Protein AF-A0A530H4W0-F1 (afdb_monomer_lite)

pLDDT: mean 96.06, std 3.12, range [77.12, 98.44]

Structure (mmCIF, N/CA/C/O backbone):
data_AF-A0A530H4W0-F1
#
_entry.id   AF-A0A530H4W0-F1
#
loop_
_atom_site.group_PDB
_atom_site.id
_atom_site.type_symbol
_atom_site.label_atom_id
_atom_site.label_alt_id
_atom_site.label_comp_id
_atom_site.label_asym_id
_atom_site.label_entity_id
_atom_site.label_seq_id
_atom_site.pdbx_PDB_ins_code
_atom_site.Cartn_x
_atom_site.Cartn_y
_atom_site.Cartn_z
_atom_site.occupancy
_atom_site.B_iso_or_equiv
_atom_site.auth_seq_id
_atom_site.auth_comp_id
_atom_site.auth_asym_id
_atom_site.auth_atom_id
_atom_site.pdbx_PDB_model_num
ATOM 1 N N . MET A 1 1 ? -11.877 5.622 -0.250 1.00 84.50 1 MET A N 1
ATOM 2 C CA . MET A 1 1 ? -11.423 6.968 -0.676 1.00 84.50 1 MET A CA 1
ATOM 3 C C . MET A 1 1 ? -9.983 6.804 -1.103 1.00 84.50 1 MET A C 1
ATOM 5 O O . MET A 1 1 ? -9.247 6.237 -0.308 1.00 84.50 1 MET A O 1
ATOM 9 N N . SER A 1 2 ? -9.592 7.246 -2.304 1.00 92.44 2 SER A N 1
ATOM 10 C CA . SER A 1 2 ? -8.177 7.179 -2.706 1.00 92.44 2 SER A CA 1
ATOM 11 C C . SER A 1 2 ? -7.355 8.208 -1.922 1.00 92.44 2 SER A C 1
ATOM 13 O O . SER A 1 2 ? -7.750 9.371 -1.795 1.00 92.44 2 SER A O 1
ATOM 15 N N . CYS A 1 3 ? -6.231 7.762 -1.373 1.00 95.50 3 CYS A N 1
ATOM 16 C CA . CYS A 1 3 ? -5.208 8.567 -0.732 1.00 95.50 3 CYS A CA 1
ATOM 17 C C . CYS A 1 3 ? -3.954 8.542 -1.611 1.00 95.50 3 CYS A C 1
ATOM 19 O O . CYS A 1 3 ? -3.361 7.488 -1.824 1.00 95.50 3 CYS A O 1
ATOM 21 N N . ILE A 1 4 ? -3.535 9.718 -2.076 1.00 95.50 4 ILE A N 1
ATOM 22 C CA . ILE A 1 4 ? -2.365 9.912 -2.939 1.00 95.50 4 ILE A CA 1
ATOM 23 C C . ILE A 1 4 ? -1.324 10.782 -2.233 1.00 95.50 4 ILE A C 1
ATOM 25 O O . ILE A 1 4 ? -1.660 11.636 -1.410 1.00 95.50 4 ILE A O 1
ATOM 29 N N . ILE A 1 5 ? -0.054 10.604 -2.587 1.00 94.25 5 ILE A N 1
ATOM 30 C CA . ILE A 1 5 ? 1.056 11.417 -2.082 1.00 94.25 5 ILE A CA 1
ATOM 31 C C . ILE A 1 5 ? 1.622 12.201 -3.262 1.00 94.25 5 ILE A C 1
ATOM 33 O O . ILE A 1 5 ? 2.364 11.641 -4.053 1.00 94.25 5 ILE A O 1
ATOM 37 N N . THR A 1 6 ? 1.277 13.484 -3.392 1.00 94.06 6 THR A N 1
ATOM 38 C CA . THR A 1 6 ? 1.581 14.313 -4.581 1.00 94.06 6 THR A CA 1
ATOM 39 C C . THR A 1 6 ? 2.895 15.095 -4.498 1.00 94.06 6 THR A C 1
ATOM 41 O O . THR A 1 6 ? 3.114 16.020 -5.280 1.00 94.06 6 THR A O 1
ATOM 44 N N . CYS A 1 7 ? 3.758 14.799 -3.526 1.00 92.75 7 CYS A N 1
ATOM 45 C CA . CYS A 1 7 ? 5.103 15.373 -3.481 1.00 92.75 7 CYS A CA 1
ATOM 46 C C . CYS A 1 7 ? 6.063 14.594 -4.403 1.00 92.75 7 CYS A C 1
ATOM 48 O O . CYS A 1 7 ? 5.750 13.477 -4.801 1.00 92.75 7 CYS A O 1
ATOM 50 N N . PRO A 1 8 ? 7.228 15.156 -4.760 1.00 93.06 8 PRO A N 1
ATOM 51 C CA . PRO A 1 8 ? 8.344 14.392 -5.304 1.00 93.06 8 PRO A CA 1
ATOM 52 C C . PRO A 1 8 ? 8.738 13.213 -4.405 1.00 93.06 8 PRO A C 1
ATOM 54 O O . PRO A 1 8 ? 8.655 13.293 -3.174 1.00 93.06 8 PRO A O 1
ATOM 57 N N . GLU A 1 9 ? 9.232 12.142 -5.025 1.00 88.38 9 GLU A N 1
ATOM 58 C CA . GLU A 1 9 ? 9.842 11.013 -4.323 1.00 88.38 9 GLU A CA 1
ATOM 59 C C . GLU A 1 9 ? 10.931 11.494 -3.349 1.00 88.38 9 GLU A C 1
ATOM 61 O O . GLU A 1 9 ? 11.688 12.422 -3.636 1.00 88.38 9 GLU A O 1
ATOM 66 N N . SER A 1 10 ? 11.010 10.861 -2.175 1.00 89.19 10 SER A N 1
ATOM 67 C CA . SER A 1 10 ? 11.979 11.176 -1.112 1.00 89.19 10 SER A CA 1
ATOM 68 C C . SER A 1 10 ? 11.861 12.565 -0.462 1.00 89.19 10 SER A C 1
ATOM 70 O O . SER A 1 10 ? 12.660 12.878 0.419 1.00 89.19 10 SER A O 1
ATOM 72 N N . GLN A 1 11 ? 10.866 13.395 -0.812 1.00 95.19 11 GLN A N 1
ATOM 73 C CA . GLN A 1 11 ? 10.643 14.669 -0.107 1.00 95.19 11 GLN A CA 1
ATOM 74 C C . GLN A 1 11 ? 10.150 14.465 1.339 1.00 95.19 11 GLN A C 1
ATOM 76 O O . GLN A 1 11 ? 10.382 15.310 2.203 1.00 95.19 11 GLN A O 1
ATOM 81 N N . VAL A 1 12 ? 9.448 13.362 1.599 1.00 94.75 12 VAL A N 1
ATOM 82 C CA . VAL A 1 12 ? 8.872 13.007 2.903 1.00 94.75 12 VAL A CA 1
ATOM 83 C C . VAL A 1 12 ? 9.424 11.644 3.311 1.00 94.75 12 VAL A C 1
ATOM 85 O O . VAL A 1 12 ? 9.539 10.753 2.469 1.00 94.75 12 VAL A O 1
ATOM 88 N N . SER A 1 13 ? 9.795 11.474 4.582 1.00 96.19 13 SER A N 1
ATOM 89 C CA . SER A 1 13 ? 10.322 10.192 5.056 1.00 96.19 13 SER A CA 1
ATOM 90 C C . SER A 1 13 ? 9.227 9.125 5.111 1.00 96.19 13 SER A C 1
ATOM 92 O O . SER A 1 13 ? 8.046 9.430 5.281 1.00 96.19 13 SER A O 1
ATOM 94 N N . ILE A 1 14 ? 9.615 7.850 5.032 1.00 95.62 14 ILE A N 1
ATOM 95 C CA . ILE A 1 14 ? 8.662 6.737 5.141 1.00 95.62 14 ILE A CA 1
ATOM 96 C C . ILE A 1 14 ? 7.870 6.777 6.456 1.00 95.62 14 ILE A C 1
ATOM 98 O O . ILE A 1 14 ? 6.665 6.544 6.446 1.00 95.62 14 ILE A O 1
ATOM 102 N N . ASP A 1 15 ? 8.509 7.153 7.566 1.00 97.75 15 ASP A N 1
ATOM 103 C CA . ASP A 1 15 ? 7.851 7.252 8.873 1.00 97.75 15 ASP A CA 1
ATOM 104 C C . ASP A 1 15 ? 6.791 8.361 8.885 1.00 97.75 15 ASP A C 1
ATOM 106 O O . ASP A 1 15 ? 5.694 8.173 9.409 1.00 97.75 15 ASP A O 1
ATOM 110 N N . GLN A 1 16 ? 7.077 9.496 8.238 1.00 97.31 16 GLN A N 1
ATOM 111 C CA . GLN A 1 16 ? 6.111 10.583 8.076 1.00 97.31 16 GLN A CA 1
ATOM 112 C C . GLN A 1 16 ? 4.933 10.174 7.181 1.00 97.31 16 GLN A C 1
ATOM 114 O O . GLN A 1 16 ? 3.799 10.573 7.452 1.00 97.31 16 GLN A O 1
ATOM 119 N N . LEU A 1 17 ? 5.175 9.374 6.136 1.00 97.12 17 LEU A N 1
ATOM 120 C CA . LEU A 1 17 ? 4.110 8.824 5.292 1.00 97.12 17 LEU A CA 1
ATOM 121 C C . LEU A 1 17 ? 3.222 7.852 6.076 1.00 97.12 17 LEU A C 1
ATOM 123 O O . LEU A 1 17 ? 1.999 7.964 6.005 1.00 97.12 17 LEU A O 1
ATOM 127 N N . ILE A 1 18 ? 3.821 6.957 6.867 1.00 98.31 18 ILE A N 1
ATOM 128 C CA . ILE A 1 18 ? 3.104 6.018 7.742 1.00 98.31 18 ILE A CA 1
ATOM 129 C C . ILE A 1 18 ? 2.237 6.778 8.749 1.00 98.31 18 ILE A C 1
ATOM 131 O O . ILE A 1 18 ? 1.034 6.535 8.831 1.00 98.31 18 ILE A O 1
ATOM 135 N N . GLU A 1 19 ? 2.817 7.734 9.480 1.00 98.31 19 GLU A N 1
ATOM 136 C CA . GLU A 1 19 ? 2.088 8.535 10.469 1.00 98.31 19 GLU A CA 1
ATOM 137 C C . GLU A 1 19 ? 0.971 9.358 9.807 1.00 98.31 19 GLU A C 1
ATOM 139 O O . GLU A 1 19 ? -0.157 9.423 10.303 1.00 98.31 19 GLU A O 1
ATOM 144 N N . GLY A 1 20 ? 1.258 9.984 8.663 1.00 97.44 20 GLY A N 1
ATOM 145 C CA . GLY A 1 20 ? 0.287 10.759 7.895 1.00 97.44 20 GLY A CA 1
ATOM 146 C C . GLY A 1 20 ? -0.897 9.915 7.422 1.00 97.44 20 GLY A C 1
ATOM 147 O O . GLY A 1 20 ? -2.051 10.324 7.590 1.00 97.44 20 GLY A O 1
ATOM 148 N N . PHE A 1 21 ? -0.621 8.728 6.883 1.00 98.00 21 PHE A N 1
ATOM 149 C CA . PHE A 1 21 ? -1.645 7.796 6.426 1.00 98.00 21 PHE A CA 1
ATOM 150 C C . PHE A 1 21 ? -2.481 7.255 7.591 1.00 98.00 21 PHE A C 1
ATOM 152 O O . PHE A 1 21 ? -3.710 7.311 7.527 1.00 98.00 21 PHE A O 1
ATOM 159 N N . ALA A 1 22 ? -1.847 6.849 8.697 1.00 98.38 22 ALA A N 1
ATOM 160 C CA . ALA A 1 22 ? -2.543 6.395 9.901 1.00 98.38 22 ALA A CA 1
ATOM 161 C C . ALA A 1 22 ? -3.498 7.472 10.445 1.00 98.38 22 ALA A C 1
ATOM 163 O O . ALA A 1 22 ? -4.683 7.210 10.638 1.00 98.38 22 ALA A O 1
ATOM 164 N N . ARG A 1 23 ? -3.034 8.725 10.573 1.00 98.19 23 ARG A N 1
ATOM 165 C CA . ARG A 1 23 ? -3.886 9.850 11.011 1.00 98.19 23 ARG A CA 1
ATOM 166 C C . ARG A 1 23 ? -5.033 10.159 10.053 1.00 98.19 23 ARG A C 1
ATOM 168 O O . ARG A 1 23 ? -6.041 10.728 10.476 1.00 98.19 23 ARG A O 1
ATOM 175 N N . THR A 1 24 ? -4.868 9.865 8.767 1.00 97.69 24 THR A N 1
ATOM 176 C CA . THR A 1 24 ? -5.929 10.023 7.764 1.00 97.69 24 THR A CA 1
ATOM 177 C C . THR A 1 24 ? -6.982 8.932 7.940 1.00 97.69 24 THR A C 1
ATOM 179 O O . THR A 1 24 ? -8.168 9.246 8.033 1.00 97.69 24 THR A O 1
ATOM 182 N N . CYS A 1 25 ? -6.547 7.679 8.096 1.00 98.31 25 CYS A N 1
ATOM 183 C CA . CYS A 1 25 ? -7.416 6.539 8.378 1.00 98.31 25 CYS A CA 1
ATOM 184 C C . CYS A 1 25 ? -8.204 6.729 9.682 1.00 98.31 25 CYS A C 1
ATOM 186 O O . CYS A 1 25 ? -9.415 6.524 9.683 1.00 98.31 25 CYS A O 1
ATOM 188 N N . ASP A 1 26 ? -7.559 7.197 10.756 1.00 98.25 26 ASP A N 1
ATOM 189 C CA . ASP A 1 26 ? -8.197 7.434 12.061 1.00 98.25 26 ASP A CA 1
ATOM 190 C C . ASP A 1 26 ? -9.321 8.480 11.968 1.00 98.25 26 ASP A C 1
ATOM 192 O O . ASP A 1 26 ? -10.403 8.313 12.532 1.00 98.25 26 ASP A O 1
ATOM 196 N N . ARG A 1 27 ? -9.101 9.554 11.197 1.00 97.69 27 ARG A N 1
ATOM 197 C CA . ARG A 1 27 ? -10.130 10.571 10.929 1.00 97.69 27 ARG A CA 1
ATOM 198 C C . ARG A 1 27 ? -11.282 10.013 10.098 1.00 97.69 27 ARG A C 1
ATOM 200 O O . ARG A 1 27 ? -12.440 10.296 10.396 1.00 97.69 27 ARG A O 1
ATOM 207 N N . ALA A 1 28 ? -10.969 9.231 9.068 1.00 98.00 28 ALA A N 1
ATOM 208 C CA . ALA A 1 28 ? -11.959 8.609 8.197 1.00 98.00 28 ALA A CA 1
ATOM 209 C C . ALA A 1 28 ? -12.804 7.555 8.932 1.00 98.00 28 ALA A C 1
ATOM 211 O O . ALA A 1 28 ? -14.007 7.456 8.687 1.00 98.00 28 ALA A O 1
ATOM 212 N N . ALA A 1 29 ? -12.214 6.824 9.880 1.00 97.31 29 ALA A N 1
ATOM 213 C CA . ALA A 1 29 ? -12.908 5.822 10.684 1.00 97.31 29 ALA A CA 1
ATOM 214 C C . ALA A 1 29 ? -14.065 6.432 11.491 1.00 97.31 29 ALA A C 1
ATOM 216 O O . ALA A 1 29 ? -15.145 5.848 11.546 1.00 97.31 29 ALA A O 1
ATOM 217 N N . GLY A 1 30 ? -13.893 7.651 12.023 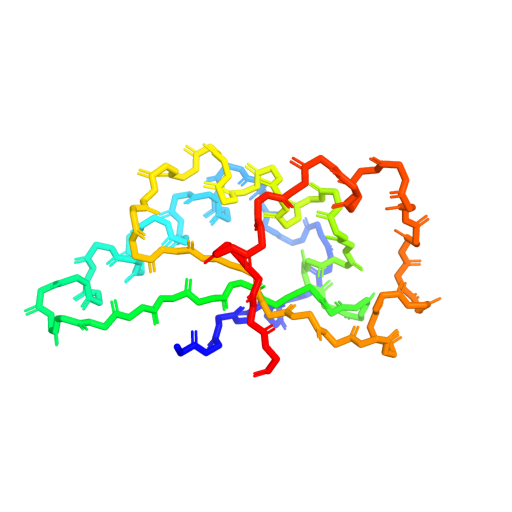1.00 94.94 30 GLY A N 1
ATOM 218 C CA . GLY A 1 30 ? -14.963 8.394 12.705 1.00 94.94 30 GLY A CA 1
ATOM 219 C C . GLY A 1 30 ? -16.175 8.723 11.819 1.00 94.94 30 GLY A C 1
ATOM 220 O O . GLY A 1 30 ? -17.242 9.044 12.335 1.00 94.94 30 GLY A O 1
ATOM 221 N N . LEU A 1 31 ? -16.023 8.615 10.496 1.00 96.62 31 LEU A N 1
ATOM 222 C CA . LEU A 1 31 ? -17.074 8.807 9.493 1.00 96.62 31 LEU A CA 1
ATOM 223 C C . LEU A 1 31 ? -17.541 7.485 8.855 1.00 96.62 31 LEU A C 1
ATOM 225 O O . LEU A 1 31 ? -18.373 7.504 7.950 1.00 96.62 31 LEU A O 1
ATOM 229 N N . GLY A 1 32 ? -17.003 6.340 9.291 1.00 96.56 32 GLY A N 1
ATOM 230 C CA . GLY A 1 32 ? -17.255 5.038 8.667 1.00 96.56 32 GLY A CA 1
ATOM 231 C C . GLY A 1 32 ? -16.638 4.898 7.271 1.00 96.56 32 GLY A C 1
ATOM 232 O O . GLY A 1 32 ? -17.136 4.131 6.450 1.00 96.56 32 GLY A O 1
ATOM 233 N N . TRP A 1 33 ? -15.590 5.669 6.963 1.00 97.25 33 TRP A N 1
ATOM 234 C CA . TRP A 1 33 ? -14.949 5.680 5.648 1.00 97.25 33 TRP A CA 1
ATOM 235 C C . TRP A 1 33 ? -13.678 4.832 5.611 1.00 97.25 33 TRP A C 1
ATOM 237 O O . TRP A 1 33 ? -12.925 4.754 6.582 1.00 97.25 33 TRP A O 1
ATOM 247 N N . ARG A 1 34 ? -13.425 4.244 4.436 1.00 96.25 34 ARG A N 1
ATOM 248 C CA . ARG A 1 34 ? -12.188 3.529 4.088 1.00 96.25 34 ARG A CA 1
ATOM 249 C C . ARG A 1 34 ? -11.196 4.426 3.346 1.00 96.25 34 ARG A C 1
ATOM 251 O O . ARG A 1 34 ? -11.613 5.247 2.518 1.00 96.25 34 ARG A O 1
ATOM 258 N N . CYS A 1 35 ? -9.910 4.223 3.596 1.00 97.88 35 CYS A N 1
ATOM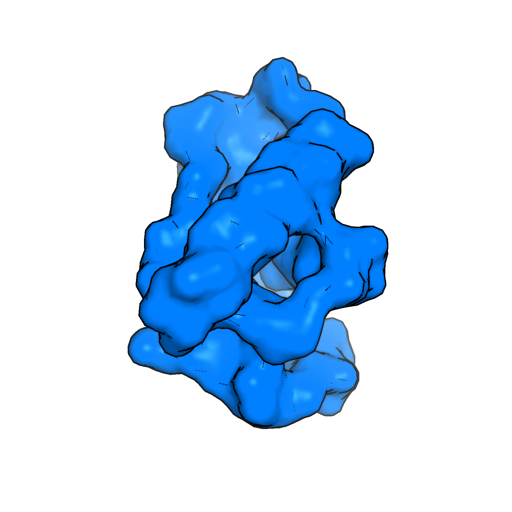 259 C CA . CYS A 1 35 ? -8.791 4.937 2.989 1.00 97.88 35 CYS A CA 1
ATOM 260 C C . CYS A 1 35 ? -7.887 3.962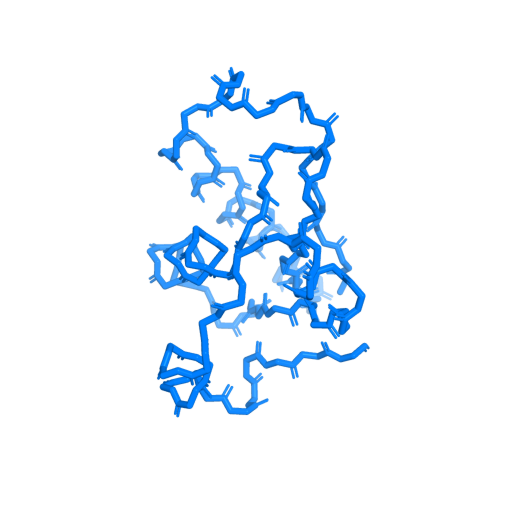 2.238 1.00 97.88 35 CYS A C 1
ATOM 262 O O . CYS A 1 35 ? -7.236 3.118 2.843 1.00 97.88 35 CYS A O 1
ATOM 264 N N . ASP A 1 36 ? -7.808 4.110 0.925 1.00 97.88 36 ASP A N 1
ATOM 265 C CA . ASP A 1 36 ? -7.037 3.213 0.073 1.00 97.88 36 ASP A CA 1
ATOM 266 C C . ASP A 1 36 ? -5.847 3.974 -0.483 1.00 97.88 36 ASP A C 1
ATOM 268 O O . ASP A 1 36 ?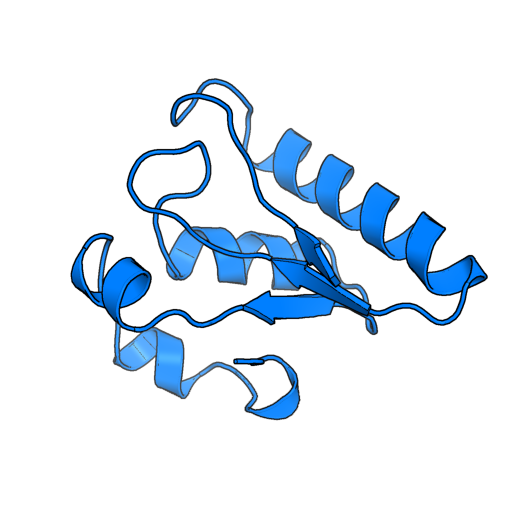 -6.014 5.019 -1.107 1.00 97.88 36 ASP A O 1
ATOM 272 N N . LEU A 1 37 ? -4.646 3.487 -0.204 1.00 97.75 37 LEU A N 1
ATOM 273 C CA . LEU A 1 37 ? -3.409 4.119 -0.623 1.00 97.75 37 LEU A CA 1
ATOM 274 C C . LEU A 1 37 ? -3.109 3.751 -2.075 1.00 97.75 37 LEU A C 1
ATOM 276 O O . LEU A 1 37 ? -3.053 2.574 -2.430 1.00 97.75 37 LEU A O 1
ATOM 280 N N . GLU A 1 38 ? -2.898 4.761 -2.907 1.00 97.31 38 GLU A N 1
ATOM 281 C CA . GLU A 1 38 ? -2.587 4.593 -4.321 1.00 97.31 38 GLU A CA 1
ATOM 282 C C . GLU A 1 38 ? -1.108 4.907 -4.570 1.00 97.31 38 GLU A C 1
ATOM 284 O O . GLU A 1 38 ? -0.628 6.002 -4.258 1.00 97.31 38 GLU A O 1
ATOM 289 N N . PHE A 1 39 ? -0.375 3.938 -5.122 1.00 96.38 39 PHE A N 1
ATOM 290 C CA . PHE A 1 39 ? 1.007 4.135 -5.554 1.00 96.38 39 PHE A CA 1
ATOM 291 C C . PHE A 1 39 ? 1.032 4.630 -6.998 1.00 96.38 39 PHE A C 1
ATOM 293 O O . PHE A 1 39 ? 0.416 4.042 -7.884 1.00 96.38 39 PHE A O 1
ATOM 300 N N . ILE A 1 40 ? 1.741 5.732 -7.226 1.00 96.31 40 ILE A N 1
ATOM 301 C CA . ILE A 1 40 ? 1.769 6.469 -8.484 1.00 96.31 40 ILE A CA 1
ATOM 302 C C . ILE A 1 40 ? 3.239 6.767 -8.823 1.00 96.31 40 ILE A C 1
ATOM 304 O O . ILE A 1 40 ? 3.869 7.565 -8.124 1.00 96.31 40 ILE A O 1
ATOM 308 N N . PRO A 1 41 ? 3.800 6.173 -9.897 1.00 93.81 41 PRO A N 1
ATOM 309 C CA . PRO A 1 41 ? 5.245 6.148 -10.177 1.00 93.81 41 PRO A CA 1
ATOM 310 C C . PRO A 1 41 ? 5.953 7.503 -10.291 1.00 93.81 41 PRO A C 1
ATOM 312 O O . PRO A 1 41 ? 7.175 7.561 -10.234 1.00 93.81 41 PRO A O 1
ATOM 315 N N . PHE A 1 42 ? 5.210 8.588 -10.505 1.00 90.38 42 PHE A N 1
ATOM 316 C CA . PHE A 1 42 ? 5.750 9.939 -10.710 1.00 90.38 42 PHE A CA 1
ATOM 317 C C . PHE A 1 42 ? 5.633 10.841 -9.479 1.00 90.38 42 PHE A C 1
ATOM 319 O O . PHE A 1 42 ? 6.073 11.991 -9.536 1.00 90.38 42 PHE A O 1
ATOM 326 N N . TRP A 1 43 ? 5.036 10.359 -8.387 1.00 92.94 43 TRP A N 1
ATOM 327 C CA . TRP A 1 43 ? 4.897 11.125 -7.150 1.00 92.94 43 TRP A CA 1
ATOM 328 C C . TRP A 1 43 ? 5.630 10.458 -5.977 1.00 92.94 43 TRP A C 1
ATOM 330 O O . TRP A 1 43 ? 6.586 9.712 -6.168 1.00 92.94 43 TRP A O 1
ATOM 340 N N . GLY A 1 44 ? 5.226 10.769 -4.744 1.00 92.81 44 GLY A N 1
ATOM 341 C CA . GLY A 1 44 ? 5.996 10.469 -3.539 1.00 92.81 44 GLY A CA 1
ATOM 342 C C . GLY A 1 44 ? 5.927 9.012 -3.095 1.00 92.81 44 GLY A C 1
ATOM 343 O O . GLY A 1 44 ? 6.618 8.636 -2.151 1.00 92.81 44 GLY A O 1
ATOM 344 N N . LEU A 1 45 ? 5.096 8.205 -3.756 1.00 95.19 45 LEU A N 1
ATOM 345 C CA . LEU A 1 45 ? 4.912 6.786 -3.489 1.00 95.19 45 LEU A CA 1
ATOM 346 C C . LEU A 1 45 ? 4.893 6.015 -4.816 1.00 95.19 45 LEU A C 1
ATOM 348 O O . LEU A 1 45 ? 3.825 5.872 -5.407 1.00 95.19 45 LEU A O 1
ATOM 352 N N . PRO A 1 46 ? 6.049 5.548 -5.310 1.00 94.44 46 PRO A N 1
ATOM 353 C CA . PRO A 1 46 ? 6.158 5.095 -6.694 1.00 94.44 46 PRO A CA 1
ATOM 354 C C . PRO A 1 46 ? 5.802 3.621 -6.932 1.00 94.44 46 PRO A C 1
ATOM 356 O O . PRO A 1 46 ? 5.627 3.223 -8.084 1.00 94.44 46 PRO A O 1
ATOM 359 N N . ASP A 1 47 ? 5.734 2.789 -5.888 1.00 96.12 47 ASP A N 1
ATOM 360 C CA . ASP A 1 47 ? 5.658 1.335 -6.045 1.00 96.12 47 ASP A CA 1
ATOM 361 C C . ASP A 1 47 ? 4.808 0.603 -4.992 1.00 96.12 47 ASP A C 1
ATOM 363 O O . ASP A 1 47 ? 4.481 1.123 -3.920 1.00 96.12 47 ASP A O 1
ATOM 367 N N . LEU A 1 48 ? 4.451 -0.638 -5.348 1.00 97.69 48 LEU A N 1
ATOM 368 C CA . LEU A 1 48 ? 3.645 -1.553 -4.542 1.00 97.69 48 LEU A CA 1
ATOM 369 C C . LEU A 1 48 ? 4.333 -1.910 -3.217 1.00 97.69 48 LEU A C 1
ATOM 371 O O . LEU A 1 48 ? 3.667 -1.978 -2.186 1.00 97.69 48 LEU A O 1
ATOM 375 N N . GLU A 1 49 ? 5.651 -2.127 -3.237 1.00 97.56 49 GLU A N 1
ATOM 376 C CA . GLU A 1 49 ? 6.432 -2.502 -2.052 1.00 97.56 49 GLU A CA 1
ATOM 377 C C . GLU A 1 49 ? 6.304 -1.450 -0.951 1.00 97.56 49 GLU A C 1
ATOM 379 O O . GLU A 1 49 ? 5.935 -1.760 0.188 1.00 97.56 49 GLU A O 1
ATOM 384 N N . THR A 1 50 ? 6.543 -0.187 -1.302 1.00 96.50 50 THR A N 1
ATOM 385 C CA . THR A 1 50 ? 6.469 0.919 -0.351 1.00 96.50 50 THR A CA 1
ATOM 386 C C . THR A 1 50 ? 5.035 1.128 0.133 1.00 96.50 50 THR A C 1
ATOM 388 O O . THR A 1 50 ? 4.816 1.314 1.331 1.00 96.50 50 THR A O 1
ATOM 391 N N . ALA A 1 51 ? 4.044 1.041 -0.760 1.00 97.56 51 ALA A N 1
ATOM 392 C CA . ALA A 1 51 ? 2.636 1.200 -0.396 1.00 97.56 51 ALA A CA 1
ATOM 393 C C . ALA A 1 51 ? 2.171 0.114 0.579 1.00 97.56 51 ALA A C 1
ATOM 395 O O . ALA A 1 51 ? 1.543 0.405 1.600 1.00 97.56 51 ALA A O 1
ATOM 396 N N . TRP A 1 52 ? 2.537 -1.138 0.305 1.00 98.00 52 TRP A N 1
ATOM 397 C CA . TRP A 1 52 ? 2.182 -2.260 1.159 1.00 98.00 52 TRP A CA 1
ATOM 398 C C . TRP A 1 52 ? 2.870 -2.190 2.520 1.00 98.00 52 TRP A C 1
ATOM 400 O O . TRP A 1 52 ? 2.239 -2.451 3.547 1.00 98.00 52 TRP A O 1
ATOM 410 N N . LYS A 1 53 ? 4.136 -1.755 2.559 1.00 98.06 53 LYS A N 1
ATOM 411 C CA . LYS A 1 53 ? 4.834 -1.461 3.814 1.00 98.06 53 LYS A CA 1
ATOM 412 C C . LYS A 1 53 ? 4.087 -0.404 4.631 1.00 98.06 53 LYS A C 1
ATOM 414 O O . LYS A 1 53 ? 3.888 -0.611 5.825 1.00 98.06 53 LYS A O 1
ATOM 419 N N . ILE A 1 54 ? 3.642 0.688 4.004 1.00 98.19 54 ILE A N 1
ATOM 420 C CA . ILE A 1 54 ? 2.896 1.752 4.691 1.00 98.19 54 ILE A CA 1
ATOM 421 C C . ILE A 1 54 ? 1.605 1.206 5.301 1.00 98.19 54 ILE A C 1
ATOM 423 O O . ILE A 1 54 ? 1.373 1.418 6.486 1.00 98.19 54 ILE A O 1
ATOM 427 N N . ILE A 1 55 ? 0.794 0.479 4.529 1.00 97.81 55 ILE A N 1
ATOM 428 C CA . ILE A 1 55 ? -0.484 -0.072 5.007 1.00 97.81 55 ILE A CA 1
ATOM 429 C C . ILE A 1 55 ? -0.262 -1.042 6.169 1.00 97.81 55 ILE A C 1
ATOM 431 O O . ILE A 1 55 ? -0.917 -0.921 7.204 1.00 97.81 55 ILE A O 1
ATOM 435 N N . LYS A 1 56 ? 0.693 -1.970 6.030 1.00 98.12 56 LYS A N 1
ATOM 436 C CA . LYS A 1 56 ? 1.008 -2.943 7.082 1.00 98.12 56 LYS A CA 1
ATOM 437 C C . LYS A 1 56 ? 1.502 -2.291 8.367 1.00 98.12 56 LYS A C 1
ATOM 439 O O . LYS A 1 56 ? 1.153 -2.761 9.441 1.00 98.12 56 LYS A O 1
ATOM 444 N N . THR A 1 57 ? 2.336 -1.257 8.271 1.00 98.44 57 THR A N 1
ATOM 445 C CA . THR A 1 57 ? 2.885 -0.590 9.458 1.00 98.44 57 THR A CA 1
ATOM 446 C C . THR A 1 57 ? 1.896 0.400 10.072 1.00 98.44 57 THR A C 1
ATOM 448 O O . THR A 1 57 ? 1.879 0.555 11.289 1.00 98.44 57 THR A O 1
ATOM 451 N N . ALA A 1 58 ? 1.070 1.064 9.259 1.00 98.12 58 ALA A N 1
ATOM 452 C CA . ALA A 1 58 ? 0.011 1.941 9.751 1.00 98.12 58 ALA A CA 1
ATOM 453 C C . ALA A 1 58 ? -1.058 1.159 10.524 1.00 98.12 58 ALA A C 1
ATOM 455 O O . ALA A 1 58 ? -1.629 1.714 11.458 1.00 98.12 58 ALA A O 1
ATOM 456 N N . ASP A 1 59 ? -1.293 -0.105 10.152 1.00 97.81 59 ASP A N 1
ATOM 457 C CA . ASP A 1 59 ? -2.126 -1.071 10.876 1.00 97.81 59 ASP A CA 1
ATOM 458 C C . ASP A 1 59 ? -3.514 -0.508 11.217 1.00 97.81 59 ASP A C 1
ATOM 460 O O . ASP A 1 59 ? -3.866 -0.258 12.373 1.00 97.81 59 ASP A O 1
ATOM 464 N N . ARG A 1 60 ? -4.282 -0.199 10.165 1.00 97.88 60 ARG A N 1
ATOM 465 C CA . ARG A 1 60 ? -5.666 0.281 10.267 1.00 97.88 60 ARG A CA 1
ATOM 466 C C . ARG A 1 60 ? -6.602 -0.608 9.470 1.00 97.88 60 ARG A C 1
ATOM 468 O O . ARG A 1 60 ? -6.362 -0.886 8.292 1.00 97.88 60 ARG A O 1
ATOM 475 N N . ASP A 1 61 ? -7.692 -1.030 10.100 1.00 96.81 61 ASP A N 1
ATOM 476 C CA . ASP A 1 61 ? -8.660 -1.953 9.496 1.00 96.81 61 ASP A CA 1
ATOM 477 C C . ASP A 1 61 ? -9.412 -1.326 8.320 1.00 96.81 61 ASP A C 1
ATOM 479 O O . ASP A 1 61 ? -9.750 -2.008 7.359 1.00 96.81 61 ASP A O 1
ATOM 483 N N . ASN A 1 62 ? -9.612 -0.006 8.343 1.00 97.56 62 ASN A N 1
ATOM 484 C CA . ASN A 1 62 ? -10.252 0.738 7.262 1.00 97.56 62 ASN A CA 1
ATOM 485 C C . ASN A 1 62 ? -9.269 1.152 6.151 1.00 97.56 62 ASN A C 1
ATOM 487 O O . ASN A 1 62 ? -9.496 2.179 5.508 1.00 97.56 62 ASN A O 1
ATOM 491 N N . SER A 1 63 ? -8.190 0.388 5.935 1.00 97.81 63 SER A N 1
ATOM 492 C CA . SER A 1 63 ? -7.162 0.709 4.940 1.00 97.81 63 SER A CA 1
ATOM 493 C C . SER A 1 63 ? -6.843 -0.411 3.950 1.00 97.81 63 SER A C 1
ATOM 495 O O . SER A 1 63 ? -6.898 -1.597 4.284 1.00 97.81 63 SER A O 1
ATOM 497 N N . GLY A 1 64 ? -6.485 -0.024 2.728 1.00 98.00 64 GLY A N 1
ATOM 498 C CA . GLY A 1 64 ? -6.128 -0.931 1.638 1.00 98.00 64 GLY A CA 1
ATOM 499 C C . GLY A 1 64 ? -5.323 -0.233 0.543 1.00 98.00 64 GLY A C 1
ATOM 500 O O . GLY A 1 64 ? -4.817 0.868 0.743 1.00 98.00 64 GLY A O 1
ATOM 501 N N . LEU A 1 65 ? -5.199 -0.886 -0.607 1.00 97.81 65 LEU A N 1
ATOM 502 C CA . LEU A 1 65 ? -4.553 -0.399 -1.819 1.00 97.81 65 LEU A CA 1
ATOM 503 C C . LEU A 1 65 ? -5.604 -0.004 -2.853 1.00 97.81 65 LEU A C 1
ATOM 505 O O . LEU A 1 65 ? -6.593 -0.714 -3.060 1.00 97.81 65 LEU A O 1
ATOM 509 N N . VAL A 1 66 ? -5.340 1.084 -3.566 1.00 97.69 66 VAL A N 1
ATOM 510 C CA . VAL A 1 66 ? -5.879 1.258 -4.917 1.00 97.69 66 VAL A CA 1
ATOM 511 C C . VAL A 1 66 ? -4.898 0.594 -5.874 1.00 97.69 66 VAL A C 1
ATOM 513 O O . VAL A 1 66 ? -3.709 0.918 -5.866 1.00 97.69 66 VAL A O 1
ATOM 516 N N . PHE A 1 67 ? -5.381 -0.353 -6.673 1.00 96.69 67 PHE A N 1
ATOM 517 C CA . PHE A 1 67 ? -4.565 -1.051 -7.657 1.00 96.69 67 PHE A CA 1
ATOM 518 C C . PHE A 1 67 ? -4.926 -0.597 -9.068 1.00 96.69 67 PHE A C 1
ATOM 520 O O . PHE A 1 67 ? -5.851 -1.110 -9.696 1.00 96.69 67 PHE A O 1
ATOM 527 N N . ASP A 1 68 ? -4.143 0.344 -9.582 1.00 96.56 68 ASP A N 1
ATOM 528 C CA . ASP A 1 68 ? -4.150 0.704 -10.994 1.00 96.56 68 ASP A CA 1
ATOM 529 C C . ASP A 1 68 ? -3.073 -0.114 -11.727 1.00 96.56 68 ASP A C 1
ATOM 531 O O . ASP A 1 68 ? -1.881 -0.076 -11.401 1.00 96.56 68 ASP A O 1
ATOM 535 N N . PHE A 1 69 ? -3.494 -0.876 -12.737 1.00 96.06 69 PHE A N 1
ATOM 536 C CA . PHE A 1 69 ? -2.597 -1.752 -13.492 1.00 96.06 69 PHE A CA 1
ATOM 537 C C . PHE A 1 69 ? -1.522 -0.981 -14.274 1.00 96.06 69 PHE A C 1
ATOM 539 O O . PHE A 1 69 ? -0.398 -1.460 -14.432 1.00 96.06 69 PHE A O 1
ATOM 546 N N . TRP A 1 70 ? -1.836 0.221 -14.755 1.00 96.38 70 TRP A N 1
ATOM 547 C CA . TRP A 1 70 ? -0.885 1.071 -15.459 1.00 96.38 70 TRP A CA 1
ATOM 548 C C . TRP A 1 70 ? 0.165 1.630 -14.489 1.00 96.38 70 TRP A C 1
ATOM 550 O O . TRP A 1 70 ? 1.356 1.586 -14.808 1.00 96.38 70 TRP A O 1
ATOM 560 N N . HIS A 1 71 ? -0.238 2.069 -13.288 1.00 96.81 71 HIS A N 1
ATOM 561 C CA . HIS A 1 71 ? 0.697 2.472 -12.229 1.00 96.81 71 HIS A CA 1
ATOM 562 C C . HIS A 1 71 ? 1.603 1.308 -11.810 1.00 96.81 71 HIS A C 1
ATOM 564 O O . HIS A 1 71 ? 2.817 1.483 -11.713 1.00 96.81 71 HIS A O 1
ATOM 570 N N . TYR A 1 72 ? 1.044 0.105 -11.658 1.00 97.19 72 TYR A N 1
ATOM 571 C CA . TYR A 1 72 ? 1.807 -1.108 -11.358 1.00 97.19 72 TYR A CA 1
ATOM 572 C C . TYR A 1 72 ? 2.880 -1.395 -12.408 1.00 97.19 72 TYR A C 1
ATOM 574 O O . TYR A 1 72 ? 4.052 -1.519 -12.056 1.00 97.19 72 TYR A O 1
ATOM 582 N N . LEU A 1 73 ? 2.516 -1.413 -13.696 1.00 97.06 73 LEU A N 1
ATOM 583 C CA . LEU A 1 73 ? 3.461 -1.664 -14.789 1.00 97.06 73 LEU A CA 1
ATOM 584 C C . LEU A 1 73 ? 4.542 -0.583 -14.943 1.00 97.06 73 LEU A C 1
ATOM 586 O O . LEU A 1 73 ? 5.629 -0.878 -15.440 1.00 97.06 73 LEU A O 1
ATOM 590 N N . ARG A 1 74 ? 4.250 0.670 -14.573 1.00 95.56 74 ARG A N 1
ATOM 591 C CA . ARG A 1 74 ? 5.168 1.814 -14.721 1.00 95.56 74 ARG A CA 1
ATOM 592 C C . ARG A 1 74 ? 6.014 2.110 -13.484 1.00 95.56 74 ARG A C 1
ATOM 594 O O . ARG A 1 74 ? 6.971 2.869 -13.610 1.00 95.56 74 ARG A O 1
ATOM 601 N N . GLY A 1 75 ? 5.665 1.551 -12.330 1.00 91.81 75 GLY A N 1
ATOM 602 C CA . GLY A 1 75 ? 6.451 1.631 -11.103 1.00 91.81 75 GLY A CA 1
ATOM 603 C C . GLY A 1 75 ? 7.502 0.527 -11.056 1.00 91.81 75 GLY A C 1
ATOM 604 O O . GLY A 1 75 ? 8.382 0.442 -11.913 1.00 91.81 75 GLY A O 1
ATOM 605 N N . LYS A 1 76 ? 7.392 -0.344 -10.051 1.00 94.50 76 LYS A N 1
ATOM 606 C CA . LYS A 1 76 ? 8.223 -1.545 -9.891 1.00 94.50 76 LYS A CA 1
ATOM 607 C C . LYS A 1 76 ? 7.307 -2.761 -9.697 1.00 94.50 76 LYS A C 1
ATOM 609 O O . LYS A 1 76 ? 6.913 -3.033 -8.563 1.00 94.50 76 LYS A O 1
ATOM 614 N N . PRO A 1 77 ? 6.908 -3.453 -10.782 1.00 96.38 77 PRO A N 1
ATOM 615 C CA . PRO A 1 77 ? 6.084 -4.650 -10.681 1.00 96.38 77 PRO A CA 1
ATOM 616 C C . PRO A 1 77 ? 6.760 -5.720 -9.824 1.00 96.38 77 PRO A C 1
ATOM 618 O O . PRO A 1 77 ? 7.893 -6.111 -10.099 1.00 96.38 77 PRO A O 1
ATOM 621 N N . ASP A 1 78 ? 6.033 -6.233 -8.838 1.00 97.69 78 ASP A N 1
ATOM 622 C CA . ASP A 1 78 ? 6.439 -7.390 -8.042 1.00 97.69 78 ASP A CA 1
ATOM 623 C C . ASP A 1 78 ? 5.253 -8.366 -7.924 1.00 97.69 78 ASP A C 1
ATOM 625 O O . ASP A 1 78 ? 4.337 -8.134 -7.128 1.00 97.69 78 ASP A O 1
ATOM 629 N N . PRO A 1 79 ? 5.188 -9.408 -8.775 1.00 97.88 79 PRO A N 1
ATOM 630 C CA . PRO A 1 79 ? 4.107 -10.392 -8.733 1.00 97.88 79 PRO A CA 1
ATOM 631 C C . PRO A 1 79 ? 4.148 -11.252 -7.470 1.00 97.88 79 PRO A C 1
ATOM 633 O O . PRO A 1 79 ? 3.104 -11.591 -6.924 1.00 97.88 79 PRO A O 1
ATOM 636 N N . ALA A 1 80 ? 5.352 -11.568 -6.983 1.00 98.44 80 ALA A N 1
ATOM 637 C CA . ALA A 1 80 ? 5.520 -12.391 -5.794 1.00 98.44 80 ALA A CA 1
ATOM 638 C C . ALA A 1 80 ? 4.998 -11.661 -4.554 1.00 98.44 80 ALA A C 1
ATOM 640 O O . ALA A 1 80 ? 4.339 -12.276 -3.721 1.00 98.44 80 ALA A O 1
ATOM 641 N N . LEU A 1 81 ? 5.241 -10.350 -4.452 1.00 98.12 81 LEU A N 1
ATOM 642 C CA . LEU A 1 81 ? 4.658 -9.526 -3.401 1.00 98.12 81 LEU A CA 1
ATOM 643 C C . LEU A 1 81 ? 3.138 -9.440 -3.527 1.00 98.12 81 LEU A C 1
ATOM 645 O O . LEU A 1 81 ? 2.451 -9.605 -2.520 1.00 98.12 81 LEU A O 1
ATOM 649 N N . LEU A 1 82 ? 2.621 -9.190 -4.735 1.00 97.56 82 LEU A N 1
ATOM 650 C CA . LEU A 1 82 ? 1.183 -9.073 -4.980 1.00 97.56 82 LEU A CA 1
ATOM 651 C C . LEU A 1 82 ? 0.425 -10.326 -4.516 1.00 97.56 82 LEU A C 1
ATOM 653 O O . LEU A 1 82 ? -0.591 -10.192 -3.838 1.00 97.56 82 LEU A O 1
ATOM 657 N N . ASP A 1 83 ? 0.969 -11.518 -4.775 1.00 98.00 83 ASP A N 1
ATOM 658 C CA . ASP A 1 83 ? 0.398 -12.798 -4.330 1.00 98.00 83 ASP A CA 1
ATOM 659 C C . ASP A 1 83 ? 0.314 -12.937 -2.796 1.00 98.00 83 ASP A C 1
ATOM 661 O O . ASP A 1 83 ? -0.461 -13.748 -2.286 1.00 98.00 83 ASP A O 1
ATOM 665 N N . THR A 1 84 ? 1.083 -12.151 -2.031 1.00 97.88 84 THR A N 1
ATOM 666 C CA . THR A 1 84 ? 1.015 -12.155 -0.557 1.00 97.88 84 THR A CA 1
ATOM 667 C C . THR A 1 84 ? -0.064 -11.239 0.020 1.00 97.88 84 THR A C 1
ATOM 669 O O . THR A 1 84 ? -0.326 -11.296 1.225 1.00 97.88 84 THR A O 1
ATOM 672 N N . ILE A 1 85 ? -0.663 -10.367 -0.796 1.00 97.56 85 ILE A N 1
ATOM 673 C CA . ILE A 1 85 ? -1.595 -9.338 -0.329 1.00 97.56 85 ILE A CA 1
ATOM 674 C C . ILE A 1 85 ? -3.015 -9.922 -0.283 1.00 97.56 85 ILE A C 1
ATOM 676 O O . ILE A 1 85 ? -3.514 -10.397 -1.304 1.00 97.56 85 ILE A O 1
ATOM 680 N N . PRO A 1 86 ? -3.704 -9.877 0.875 1.00 96.62 86 PRO A N 1
ATOM 681 C CA . PRO A 1 86 ? -5.097 -10.302 0.972 1.00 96.62 86 PRO A CA 1
ATOM 682 C C . PRO A 1 86 ? -5.998 -9.532 -0.001 1.00 96.62 86 PRO A C 1
ATOM 684 O O . PRO A 1 86 ? -5.922 -8.308 -0.091 1.00 96.62 86 PRO A O 1
ATOM 687 N N . GLY A 1 87 ? -6.875 -10.235 -0.721 1.00 96.31 87 GLY A N 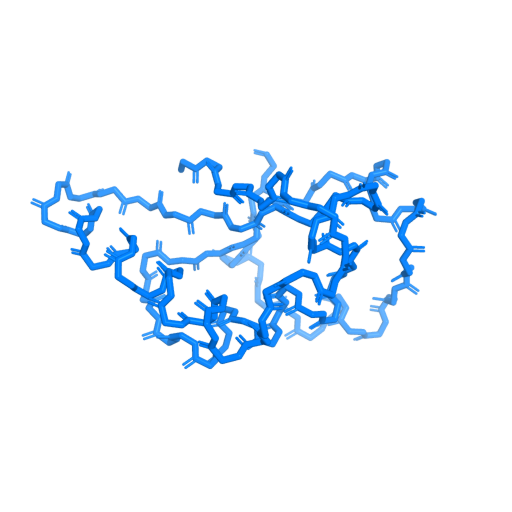1
ATOM 688 C CA . GLY A 1 87 ? -7.722 -9.613 -1.746 1.00 96.31 87 GLY A CA 1
ATOM 689 C C . GLY A 1 87 ? -8.692 -8.553 -1.208 1.00 96.31 87 GLY A C 1
ATOM 690 O O . GLY A 1 87 ? -9.036 -7.623 -1.928 1.00 96.31 87 GLY A O 1
ATOM 691 N N . ASP A 1 88 ? -9.088 -8.639 0.064 1.00 95.44 88 ASP A N 1
ATOM 692 C CA . ASP A 1 88 ? -9.912 -7.636 0.755 1.00 9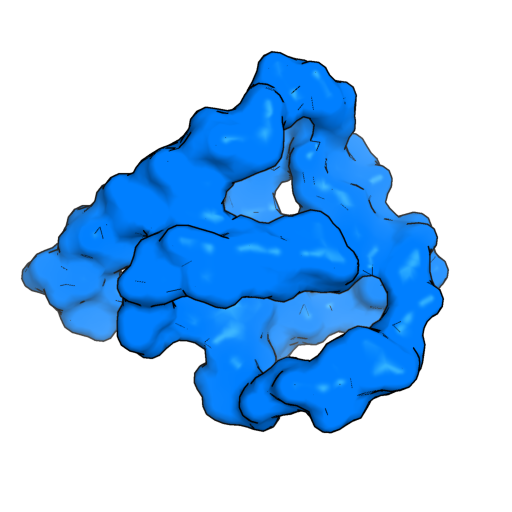5.44 88 ASP A CA 1
ATOM 693 C C . ASP A 1 88 ? -9.154 -6.334 1.075 1.00 95.44 88 ASP A C 1
ATOM 695 O O . ASP A 1 88 ? -9.773 -5.315 1.383 1.00 95.44 88 ASP A O 1
ATOM 699 N N . ARG A 1 89 ? -7.821 -6.339 0.951 1.00 96.94 89 ARG A N 1
ATOM 700 C CA . ARG A 1 89 ? -6.972 -5.145 1.030 1.00 96.94 89 ARG A CA 1
ATOM 701 C C . ARG A 1 89 ? -6.784 -4.464 -0.321 1.00 96.94 89 ARG A C 1
ATOM 703 O O . ARG A 1 89 ? -6.108 -3.443 -0.354 1.00 96.94 89 ARG A O 1
ATOM 710 N N . ILE A 1 90 ? -7.342 -4.977 -1.417 1.00 96.69 90 ILE A N 1
ATOM 711 C CA . ILE A 1 90 ? -7.181 -4.403 -2.757 1.00 96.69 90 ILE A CA 1
ATOM 712 C C . ILE A 1 90 ? -8.525 -3.878 -3.261 1.00 96.69 90 ILE A C 1
ATOM 714 O O . ILE A 1 90 ? -9.532 -4.579 -3.261 1.00 96.69 90 ILE A O 1
ATOM 718 N N . SER A 1 91 ? -8.526 -2.639 -3.739 1.00 92.62 91 SER A N 1
ATOM 719 C CA . SER A 1 91 ? -9.641 -2.049 -4.477 1.00 92.62 91 SER A CA 1
ATOM 720 C C . SER A 1 91 ? -9.216 -1.557 -5.849 1.00 92.62 91 SER A C 1
ATOM 722 O O . SER A 1 91 ? -8.056 -1.206 -6.061 1.00 92.62 91 SER A O 1
ATOM 724 N N . THR A 1 92 ? -10.186 -1.534 -6.756 1.00 77.12 92 THR A N 1
ATOM 725 C CA . THR A 1 92 ? -10.104 -0.953 -8.100 1.00 77.12 92 THR A CA 1
ATOM 726 C C . THR A 1 92 ? -10.727 0.430 -8.129 1.00 77.12 92 THR A C 1
ATOM 728 O O . THR A 1 92 ? -11.793 0.575 -7.480 1.00 77.12 92 THR A O 1
#

Foldseek 3Di:
DEDEAAAAAPPDDLVRLLVVQLVVLVVQVVVVAAYAYEAACGGHHQEPVSRVVSCVSSDHPSYAHEDDPVSCVNGPPDVVVVVVDPPVRYDD

Radius of gyration: 12.23 Å; chains: 1; bounding box: 29×28×28 Å

Sequence (92 aa):
MSCIITCPESQVSIDQLIEGFARTCDRAAGLGWRCDLEFIPFWGLPDLETAWKIIKTADRDNSGLVFDFWHYLRGKPDPALLDTIPGDRIST

Secondary structure (DSSP, 8-state):
-EE---SPTTSS-HHHHHHHHHHHHHHHHTTT--EEEE--TTSS--SHHHHHHHHHHH--TTEEEE--HHHHHHS---HHHHTTS-GGGEE-